Protein AF-A0A509L787-F1 (afdb_monomer)

Solvent-accessible surface area (backbone atoms only — not comparable to full-atom values): 4926 Å² total; per-residue (Å²): 138,91,85,78,62,73,86,80,48,80,60,49,76,43,72,57,99,64,28,33,49,32,34,41,26,80,75,41,29,65,94,74,71,37,88,88,62,67,46,70,52,75,49,71,44,92,96,33,49,71,65,92,80,88,70,99,67,89,84,92,85,81,85,89,74,90,86,85,87,133

Nearest PDB structures (foldseek):
  8awo-assembly1_B  TM=8.863E-01  e=2.563E-03  Thermotoga maritima
  8hjy-assembly1_B  TM=9.452E-01  e=5.191E-03  Thermotoga maritima MSB8
  8awn-assembly1_A-2  TM=9.353E-01  e=8.674E-03  Thermotoga maritima
  8awp-assembly1_B  TM=8.816E-01  e=9.249E-03  Thermotoga maritima
  3ht1-assembly1_A-2  TM=9.366E-01  e=1.757E-02  Streptomyces resistomycificus

Foldseek 3Di:
DDDDDQVVFDWDDDPDDAWHQKTKGFPADVVNVDDPDTDMDMDHDVVTDHHDDDDPDDDDDDDPDDDDDD

Structure (mmCIF, N/CA/C/O backbone):
data_AF-A0A509L787-F1
#
_entry.id   AF-A0A509L787-F1
#
loop_
_atom_site.group_PDB
_atom_site.id
_atom_site.type_symbol
_atom_site.label_atom_id
_atom_site.label_alt_id
_atom_site.label_comp_id
_atom_site.label_asym_id
_atom_site.label_entity_id
_atom_site.label_seq_id
_atom_site.pdbx_PDB_ins_code
_atom_site.Cartn_x
_atom_site.Cartn_y
_atom_site.Cartn_z
_atom_site.occupancy
_atom_site.B_iso_or_equiv
_atom_site.auth_seq_id
_atom_site.auth_comp_id
_atom_site.auth_asym_id
_atom_site.auth_atom_id
_atom_site.pdbx_PDB_model_num
ATOM 1 N N . MET A 1 1 ? -9.616 2.306 20.402 1.00 86.31 1 MET A N 1
ATOM 2 C CA . MET A 1 1 ? -9.290 3.437 19.507 1.00 86.31 1 MET A CA 1
ATOM 3 C C . MET A 1 1 ? -7.806 3.370 19.196 1.00 86.31 1 MET A C 1
ATOM 5 O O . MET A 1 1 ? -7.021 3.390 20.134 1.00 86.31 1 MET A O 1
ATOM 9 N N . LYS A 1 2 ? -7.434 3.228 17.921 1.00 94.75 2 LYS A N 1
ATOM 10 C CA . LYS A 1 2 ? -6.036 3.215 17.472 1.00 94.75 2 LYS A CA 1
ATOM 11 C C . LYS A 1 2 ? -5.648 4.616 17.012 1.00 94.75 2 LYS A C 1
ATOM 13 O O . LYS A 1 2 ? -6.367 5.213 16.219 1.00 94.75 2 LYS A O 1
ATOM 18 N N . ILE A 1 3 ? -4.526 5.121 17.513 1.00 96.56 3 ILE A N 1
ATOM 19 C CA . ILE A 1 3 ? -3.899 6.362 17.058 1.00 96.56 3 ILE A CA 1
ATOM 20 C C . ILE A 1 3 ? -2.428 6.032 16.840 1.00 96.56 3 ILE A C 1
ATOM 22 O O . ILE A 1 3 ? -1.739 5.638 17.776 1.00 96.56 3 ILE A O 1
ATOM 26 N N . THR A 1 4 ? -1.967 6.129 15.601 1.00 96.06 4 THR A N 1
ATOM 27 C CA . THR A 1 4 ? -0.584 5.837 15.220 1.00 96.06 4 THR A CA 1
ATOM 28 C C . THR A 1 4 ? -0.247 6.632 13.969 1.00 96.06 4 THR A C 1
ATOM 30 O O . THR A 1 4 ? -1.135 6.910 13.157 1.00 96.06 4 THR A O 1
ATOM 33 N N . HIS A 1 5 ? 1.014 7.026 13.820 1.00 97.12 5 HIS A N 1
ATOM 34 C CA . HIS A 1 5 ? 1.474 7.618 12.579 1.00 97.12 5 HIS A CA 1
ATOM 35 C C . HIS A 1 5 ? 1.774 6.497 11.576 1.00 97.12 5 HIS A C 1
ATOM 37 O O . HIS A 1 5 ? 2.330 5.463 11.937 1.00 97.12 5 HIS A O 1
ATOM 43 N N . TYR A 1 6 ? 1.404 6.669 10.304 1.00 95.00 6 TYR A N 1
ATOM 44 C CA . TYR A 1 6 ? 1.525 5.587 9.316 1.00 95.00 6 TYR A CA 1
ATOM 45 C C . TYR A 1 6 ? 2.977 5.122 9.105 1.00 95.00 6 TYR A C 1
ATOM 47 O O . TYR A 1 6 ? 3.188 3.979 8.711 1.00 95.00 6 TYR A O 1
ATOM 55 N N . SER A 1 7 ? 3.968 5.984 9.368 1.00 95.44 7 SER A N 1
ATOM 56 C CA . SER A 1 7 ? 5.391 5.629 9.274 1.00 95.44 7 SER A CA 1
ATOM 57 C C . SER A 1 7 ? 5.832 4.608 10.316 1.00 95.44 7 SER A C 1
ATOM 59 O O . SER A 1 7 ? 6.841 3.948 10.103 1.00 95.44 7 SER A O 1
ATOM 61 N N . ASP A 1 8 ? 5.092 4.482 11.418 1.00 97.38 8 ASP A N 1
ATOM 62 C CA . ASP A 1 8 ? 5.418 3.574 12.522 1.00 97.38 8 ASP A CA 1
ATOM 63 C C . ASP A 1 8 ? 4.890 2.152 12.258 1.00 97.38 8 ASP A C 1
ATOM 65 O O . ASP A 1 8 ? 5.068 1.245 13.069 1.00 97.38 8 ASP A O 1
ATOM 69 N N . ILE A 1 9 ? 4.203 1.955 11.127 1.00 97.25 9 ILE A N 1
ATOM 70 C CA . ILE A 1 9 ? 3.667 0.670 10.691 1.00 97.25 9 ILE A CA 1
ATOM 71 C C . ILE A 1 9 ? 4.663 0.037 9.728 1.00 97.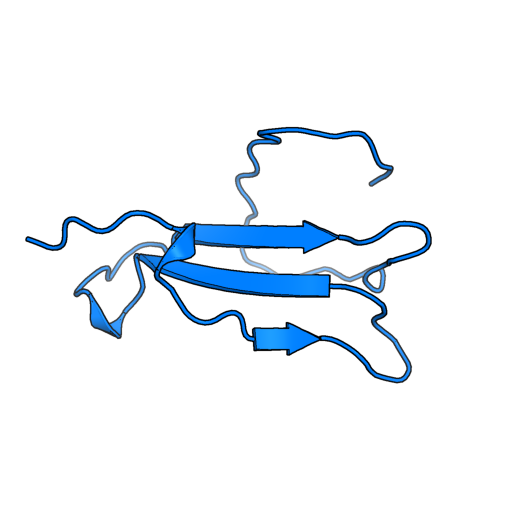25 9 ILE A C 1
ATOM 73 O O . ILE A 1 9 ? 4.941 0.585 8.655 1.00 97.25 9 ILE A O 1
ATOM 77 N N . GLU A 1 10 ? 5.150 -1.147 10.093 1.00 96.94 10 GLU A N 1
ATOM 78 C CA . GLU A 1 10 ? 6.071 -1.911 9.259 1.00 96.94 10 GLU A CA 1
ATOM 79 C C . GLU A 1 10 ? 5.446 -2.223 7.888 1.00 96.94 10 GLU A C 1
ATOM 81 O O . GLU A 1 10 ? 4.356 -2.808 7.813 1.00 96.94 10 GLU A O 1
ATOM 86 N N . PRO A 1 11 ? 6.098 -1.824 6.781 1.00 98.00 11 PRO A N 1
ATOM 87 C CA . PRO A 1 11 ? 5.592 -2.101 5.452 1.00 98.00 11 PRO A CA 1
ATOM 88 C C . PRO A 1 11 ? 5.840 -3.552 5.050 1.00 98.00 11 PRO A C 1
ATOM 90 O O . PRO A 1 11 ? 6.893 -4.133 5.300 1.00 98.00 11 PRO A O 1
ATOM 93 N N . THR A 1 12 ? 4.898 -4.105 4.296 1.00 98.19 12 THR A N 1
ATOM 94 C CA . THR A 1 12 ? 5.154 -5.291 3.480 1.00 98.19 12 THR A CA 1
ATOM 95 C C . THR A 1 12 ? 5.773 -4.851 2.158 1.00 98.19 12 THR A C 1
ATOM 97 O O . THR A 1 12 ? 5.213 -4.003 1.459 1.00 98.19 12 THR A O 1
ATOM 100 N N . ALA A 1 13 ? 6.931 -5.414 1.816 1.00 97.94 13 ALA A N 1
ATOM 101 C CA . ALA A 1 13 ? 7.575 -5.184 0.528 1.00 97.94 13 ALA A CA 1
ATOM 102 C C . ALA A 1 13 ? 7.011 -6.135 -0.536 1.00 97.94 13 ALA A C 1
ATOM 104 O O . ALA A 1 13 ? 6.960 -7.347 -0.336 1.00 97.94 13 ALA A O 1
ATOM 105 N N . PHE A 1 14 ? 6.639 -5.582 -1.686 1.00 97.06 14 PHE A N 1
ATOM 106 C CA . PHE A 1 14 ? 6.170 -6.308 -2.858 1.00 97.06 14 PHE A CA 1
ATOM 107 C C . PHE A 1 14 ? 7.229 -6.199 -3.957 1.00 97.06 14 PHE A C 1
ATOM 109 O O . PHE A 1 14 ? 7.341 -5.185 -4.647 1.00 97.06 14 PHE A O 1
ATOM 116 N N . ASN A 1 15 ? 8.026 -7.258 -4.085 1.00 94.50 15 ASN A N 1
ATOM 117 C CA . ASN A 1 15 ? 9.043 -7.417 -5.120 1.00 94.50 15 ASN A CA 1
ATOM 118 C C . ASN A 1 15 ? 8.999 -8.863 -5.621 1.00 94.50 15 ASN A C 1
ATOM 120 O O . ASN A 1 15 ? 9.400 -9.777 -4.905 1.00 94.50 15 ASN A O 1
ATOM 124 N N . GLY A 1 16 ? 8.492 -9.064 -6.831 1.00 92.50 16 GLY A N 1
ATOM 125 C CA . GLY A 1 16 ? 8.382 -10.364 -7.486 1.00 92.50 16 GLY A CA 1
ATOM 126 C C . GLY A 1 16 ? 8.303 -10.210 -9.003 1.00 92.50 16 GLY A C 1
ATOM 127 O O . GLY A 1 16 ? 8.502 -9.119 -9.529 1.00 92.50 16 GLY A O 1
ATOM 128 N N . ASP A 1 17 ? 7.980 -11.289 -9.712 1.00 90.44 17 ASP A N 1
ATOM 129 C CA . ASP A 1 17 ? 8.043 -11.309 -11.184 1.00 90.44 17 ASP A CA 1
ATOM 130 C C . ASP A 1 17 ? 7.096 -10.302 -11.861 1.00 90.44 17 ASP A C 1
ATOM 132 O O . ASP A 1 17 ? 7.401 -9.784 -12.932 1.00 90.44 17 ASP A O 1
ATOM 136 N N . ALA A 1 18 ? 5.949 -10.009 -11.239 1.00 94.00 18 ALA A N 1
ATOM 137 C CA . ALA A 1 18 ? 4.905 -9.143 -11.796 1.00 94.00 18 ALA A CA 1
ATOM 138 C C . ALA A 1 18 ? 4.744 -7.793 -11.070 1.00 94.00 18 ALA A C 1
ATOM 140 O O . ALA A 1 18 ? 3.920 -6.977 -11.478 1.00 94.00 18 ALA A O 1
ATOM 141 N N . VAL A 1 19 ? 5.490 -7.555 -9.987 1.00 97.12 19 VAL A N 1
ATOM 142 C CA . VAL A 1 19 ? 5.397 -6.345 -9.153 1.00 97.12 19 VAL A CA 1
ATOM 143 C C . VAL A 1 19 ? 6.787 -5.935 -8.692 1.00 97.12 19 VAL A C 1
ATOM 145 O O . VAL A 1 19 ? 7.552 -6.764 -8.205 1.00 97.12 19 VAL A O 1
ATOM 148 N N . LYS A 1 20 ? 7.122 -4.652 -8.811 1.00 97.94 20 LYS A N 1
ATOM 149 C CA . LYS A 1 20 ? 8.464 -4.155 -8.495 1.00 97.94 20 LYS A CA 1
ATOM 150 C C . LYS A 1 20 ? 8.385 -2.862 -7.705 1.00 97.94 20 LYS A C 1
ATOM 152 O O . LYS A 1 20 ? 7.660 -1.954 -8.091 1.00 97.94 20 LYS A O 1
ATOM 157 N N . GLY A 1 21 ? 9.194 -2.755 -6.656 1.00 98.06 21 GLY A N 1
ATOM 158 C CA . GLY A 1 21 ? 9.442 -1.498 -5.956 1.00 98.06 21 GLY A CA 1
ATOM 159 C C . GLY A 1 21 ? 8.219 -0.945 -5.231 1.00 98.06 21 GLY A C 1
ATOM 160 O O . GLY A 1 21 ? 8.091 0.268 -5.127 1.00 98.06 21 GLY A O 1
ATOM 161 N N . VAL A 1 22 ? 7.315 -1.803 -4.750 1.00 98.31 22 VAL A N 1
ATOM 162 C CA . VAL A 1 22 ? 6.113 -1.365 -4.028 1.00 98.31 22 VAL A CA 1
ATOM 163 C C . VAL A 1 22 ? 6.224 -1.734 -2.554 1.00 98.31 22 VAL A C 1
ATOM 165 O O . VAL A 1 22 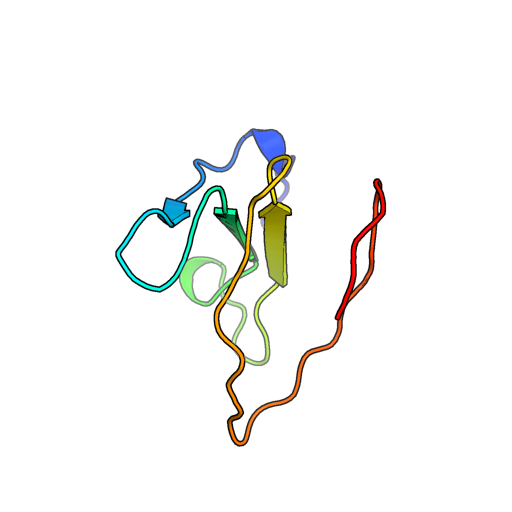? 6.620 -2.844 -2.200 1.00 98.31 22 VAL A O 1
ATOM 168 N N . LYS A 1 23 ? 5.846 -0.812 -1.674 1.00 98.25 23 LYS A N 1
ATOM 169 C CA . LYS A 1 23 ? 5.675 -1.053 -0.237 1.00 98.25 23 LYS A CA 1
ATOM 170 C C . LYS A 1 23 ? 4.233 -0.752 0.136 1.00 98.25 23 LYS A C 1
ATOM 17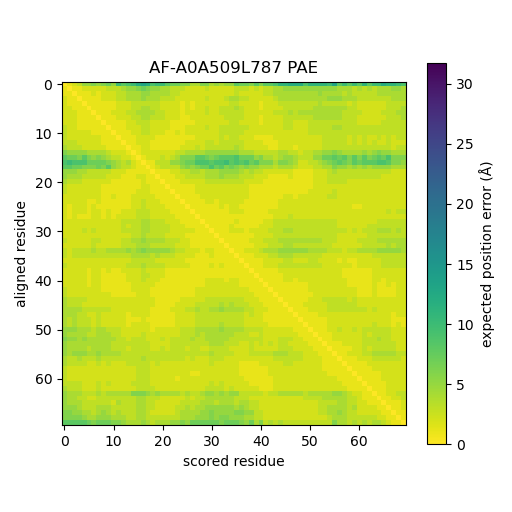2 O O . LYS A 1 23 ? 3.696 0.269 -0.279 1.00 98.25 23 LYS A O 1
ATOM 177 N N . GLY A 1 24 ? 3.608 -1.624 0.921 1.00 97.88 24 GLY A N 1
ATOM 178 C CA . GLY A 1 24 ? 2.237 -1.437 1.396 1.00 97.88 24 GLY A CA 1
ATOM 179 C C . GLY A 1 24 ? 2.136 -1.573 2.908 1.00 97.88 24 GLY A C 1
ATOM 180 O O . GLY A 1 24 ? 2.723 -2.479 3.496 1.00 97.88 24 GLY A O 1
ATOM 181 N N . ARG A 1 25 ? 1.369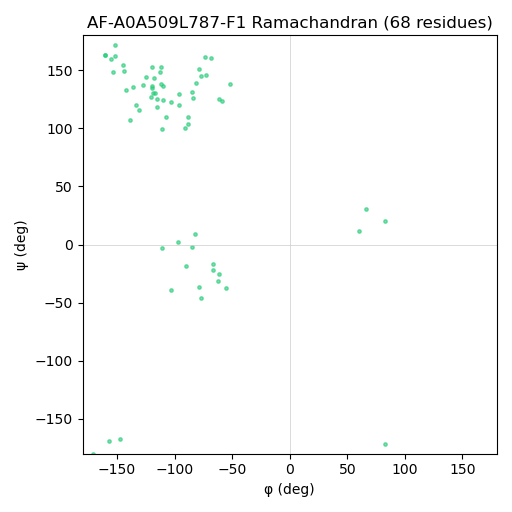 -0.685 3.539 1.00 98.25 25 ARG A N 1
ATOM 182 C CA . ARG A 1 25 ? 1.064 -0.698 4.977 1.00 98.25 25 ARG A CA 1
ATOM 183 C C . ARG A 1 25 ? -0.434 -0.822 5.176 1.00 98.25 25 ARG A C 1
ATOM 185 O O . ARG A 1 25 ? -1.191 -0.115 4.516 1.00 98.25 25 ARG A O 1
ATOM 192 N N . VAL A 1 26 ? -0.866 -1.663 6.111 1.00 97.75 26 VAL A N 1
ATOM 193 C CA . VAL A 1 26 ? -2.262 -1.693 6.571 1.00 97.75 26 VAL A CA 1
ATOM 194 C C . VAL A 1 26 ? -2.381 -0.735 7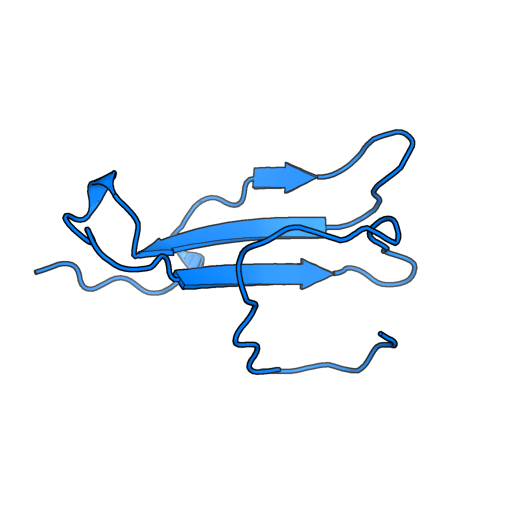.755 1.00 97.75 26 VAL A C 1
ATOM 196 O O . VAL A 1 26 ? -1.978 -1.072 8.865 1.00 97.75 26 VAL A O 1
ATOM 199 N N . ALA A 1 27 ? -2.901 0.474 7.521 1.00 97.31 27 ALA A N 1
ATOM 200 C CA . ALA A 1 27 ? -3.076 1.459 8.590 1.00 97.31 27 ALA A CA 1
ATOM 201 C C . ALA A 1 27 ? -4.280 1.153 9.473 1.00 97.31 27 ALA A C 1
ATOM 203 O O . ALA A 1 27 ? -4.171 1.192 10.701 1.00 97.31 27 ALA A O 1
ATOM 204 N N . ILE A 1 28 ? -5.405 0.829 8.837 1.00 97.81 28 ILE A N 1
ATOM 205 C CA . ILE A 1 28 ? -6.642 0.424 9.500 1.00 97.81 28 ILE A CA 1
ATOM 206 C C . ILE A 1 28 ? -7.156 -0.816 8.777 1.00 97.81 28 ILE A C 1
ATOM 208 O O . ILE A 1 28 ? -7.429 -0.767 7.577 1.00 97.81 28 ILE A O 1
ATOM 212 N N . GLY A 1 29 ? -7.285 -1.931 9.483 1.00 97.06 29 GLY A N 1
ATOM 213 C CA . GLY A 1 29 ? -7.814 -3.165 8.912 1.00 97.06 29 GLY A CA 1
ATOM 214 C C . GLY A 1 29 ? -8.596 -4.001 9.913 1.00 97.06 29 GLY A C 1
ATOM 215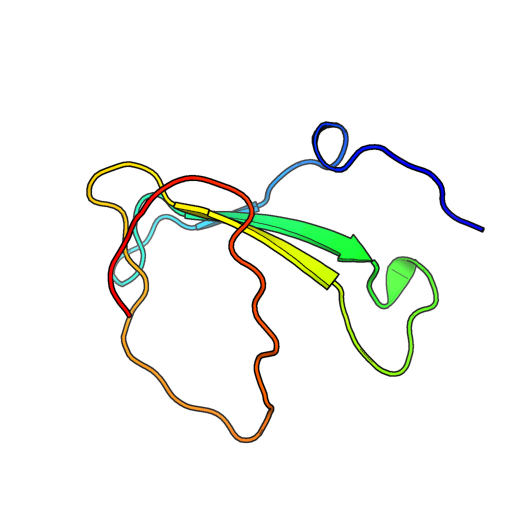 O O . GLY A 1 29 ? -8.917 -3.561 11.015 1.00 97.06 29 GLY A O 1
ATOM 216 N N . LYS A 1 30 ? -8.872 -5.250 9.534 1.00 96.88 30 LYS A N 1
ATOM 217 C CA . LYS A 1 30 ? -9.655 -6.189 10.346 1.00 96.88 30 LYS A CA 1
ATOM 218 C C . LYS A 1 30 ? -9.090 -6.385 11.759 1.00 96.88 30 LYS A C 1
ATOM 220 O O . LYS A 1 30 ? -9.848 -6.445 12.718 1.00 96.88 30 LYS A O 1
ATOM 225 N N . ASN A 1 31 ? -7.762 -6.410 11.900 1.00 95.12 31 ASN A N 1
ATOM 226 C CA . ASN A 1 31 ? -7.092 -6.531 13.203 1.00 95.12 31 ASN A CA 1
ATOM 227 C C . ASN A 1 31 ? -7.308 -5.309 14.115 1.00 95.12 31 ASN A C 1
ATOM 229 O O . ASN A 1 31 ? -7.101 -5.408 15.319 1.00 95.12 31 ASN A O 1
ATOM 233 N N . ASP A 1 32 ? -7.739 -4.179 13.552 1.00 96.38 32 ASP A N 1
ATOM 234 C CA . ASP A 1 32 ? -8.074 -2.955 14.278 1.00 96.38 32 ASP A CA 1
ATOM 235 C C . ASP A 1 32 ? -9.588 -2.829 14.555 1.00 96.38 32 ASP A C 1
ATOM 237 O O . ASP A 1 32 ? -10.024 -1.824 15.117 1.00 96.38 32 ASP A O 1
ATOM 241 N N . GLY A 1 33 ? -10.393 -3.829 14.162 1.00 97.38 33 GLY A N 1
ATOM 242 C CA . GLY A 1 33 ? -11.855 -3.824 14.289 1.00 97.38 33 GLY A CA 1
ATOM 243 C C . GLY A 1 33 ? -12.593 -3.085 13.166 1.00 97.38 33 GLY A C 1
ATOM 244 O O . GLY A 1 33 ? -13.726 -2.656 13.362 1.00 97.38 33 GLY A O 1
ATOM 245 N N . ALA A 1 34 ? -11.957 -2.884 12.007 1.00 97.75 34 ALA A N 1
ATOM 246 C CA . ALA A 1 34 ? -12.616 -2.306 10.838 1.00 97.75 34 ALA A CA 1
ATOM 247 C C . ALA A 1 34 ? -13.283 -3.401 9.990 1.00 97.75 34 ALA A C 1
ATOM 249 O O . ALA A 1 34 ? -12.607 -4.127 9.259 1.00 97.75 34 ALA A O 1
ATOM 250 N N . ASP A 1 35 ? -14.609 -3.503 10.095 1.00 97.06 35 ASP A N 1
ATOM 251 C CA . ASP A 1 35 ? -15.386 -4.591 9.482 1.00 97.06 35 ASP A CA 1
ATOM 252 C C . ASP A 1 35 ? -15.878 -4.297 8.056 1.00 97.06 35 ASP A C 1
ATOM 254 O O . ASP A 1 35 ? -16.214 -5.224 7.324 1.00 97.06 35 ASP A O 1
ATOM 258 N N . ASN A 1 36 ? -15.908 -3.023 7.648 1.00 97.88 36 ASN A N 1
ATOM 259 C CA . ASN A 1 36 ? -16.520 -2.606 6.378 1.00 97.88 36 ASN A CA 1
ATOM 260 C C . ASN A 1 36 ? -15.502 -2.305 5.269 1.00 97.88 36 ASN A C 1
ATOM 262 O O . ASN A 1 36 ? -15.739 -2.639 4.116 1.00 97.88 36 ASN A O 1
ATOM 266 N N . PHE A 1 37 ? -14.374 -1.671 5.599 1.00 98.06 37 PHE A N 1
ATOM 267 C CA . PHE A 1 37 ? -13.323 -1.325 4.638 1.00 98.06 37 PHE A CA 1
ATOM 268 C C . PHE A 1 37 ? -11.955 -1.279 5.323 1.00 98.06 37 PHE A C 1
ATOM 270 O O . PHE A 1 37 ? -11.858 -1.180 6.548 1.00 98.06 37 PHE A O 1
ATOM 277 N N . CYS A 1 38 ? -10.884 -1.340 4.528 1.00 97.62 38 CYS A N 1
ATOM 278 C CA . CYS A 1 38 ? -9.512 -1.215 5.015 1.00 97.62 38 CYS A CA 1
ATOM 279 C C . CYS A 1 38 ? -8.817 0.009 4.417 1.00 97.62 38 CYS A C 1
ATOM 281 O O . CYS A 1 38 ? -8.986 0.327 3.241 1.00 97.62 38 CYS A O 1
ATOM 283 N N . MET A 1 39 ? -7.988 0.669 5.221 1.00 97.94 39 MET A N 1
ATOM 284 C CA . MET A 1 39 ? -7.129 1.760 4.784 1.00 97.94 39 MET A CA 1
ATOM 285 C C . MET A 1 39 ? -5.698 1.255 4.650 1.00 97.94 39 MET A C 1
ATOM 287 O O . MET A 1 39 ? -5.104 0.748 5.610 1.00 97.94 39 MET A O 1
ATOM 291 N N . ARG A 1 40 ? -5.138 1.414 3.452 1.00 98.06 40 ARG A N 1
ATOM 292 C CA . ARG A 1 40 ? -3.768 1.021 3.126 1.00 98.06 40 ARG A CA 1
ATOM 293 C C . ARG A 1 40 ? -3.003 2.210 2.566 1.00 98.06 40 ARG A C 1
ATOM 295 O O . ARG A 1 40 ? -3.571 3.009 1.831 1.00 98.06 40 ARG A O 1
ATOM 302 N N . ILE A 1 41 ? -1.720 2.298 2.900 1.00 98.00 41 ILE A N 1
ATOM 303 C CA . ILE A 1 41 ? -0.796 3.276 2.321 1.00 98.00 41 ILE A CA 1
ATOM 304 C C . ILE A 1 41 ? 0.169 2.512 1.434 1.00 98.00 41 ILE A C 1
ATOM 306 O O . ILE A 1 41 ? 0.833 1.588 1.910 1.00 98.00 41 ILE A O 1
ATOM 310 N N . PHE A 1 42 ? 0.243 2.913 0.171 1.00 97.88 42 PHE A N 1
ATOM 311 C CA . PHE A 1 42 ? 1.195 2.372 -0.784 1.00 97.88 42 PHE A CA 1
ATOM 312 C C . PHE A 1 42 ? 2.226 3.427 -1.163 1.00 97.88 42 PHE A C 1
ATOM 314 O O . PHE A 1 42 ? 1.893 4.587 -1.388 1.00 97.88 42 PHE A O 1
ATOM 321 N N . GLU A 1 43 ? 3.476 2.992 -1.243 1.00 97.69 43 GLU A N 1
ATOM 322 C CA . GLU A 1 43 ? 4.597 3.750 -1.785 1.00 97.69 43 GLU A CA 1
ATOM 323 C C . GLU A 1 43 ? 5.130 2.969 -2.982 1.00 97.69 43 GLU A C 1
ATOM 325 O O . GLU A 1 43 ? 5.365 1.760 -2.886 1.00 97.69 43 GLU A O 1
ATOM 330 N N . VAL A 1 44 ? 5.302 3.659 -4.105 1.00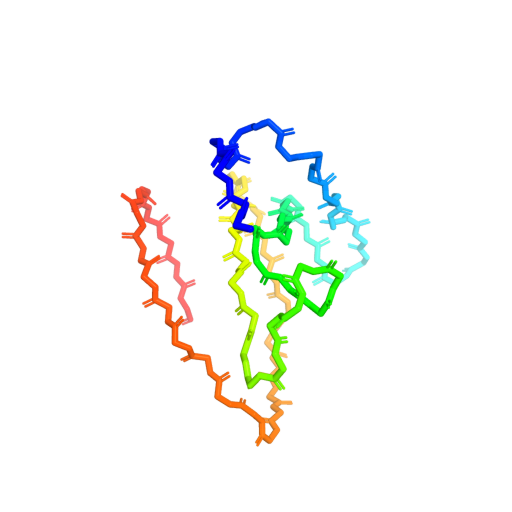 97.81 44 VAL A N 1
ATOM 331 C CA . VAL A 1 44 ? 5.887 3.099 -5.323 1.00 97.81 44 VAL A CA 1
ATOM 332 C C . VAL A 1 44 ? 7.195 3.835 -5.570 1.00 97.81 44 VAL A C 1
ATOM 334 O O . VAL A 1 44 ? 7.213 5.058 -5.704 1.00 97.81 44 VAL A O 1
ATOM 337 N N . GLU A 1 45 ? 8.294 3.090 -5.564 1.00 97.69 45 GLU A N 1
ATOM 338 C CA . GLU A 1 45 ? 9.628 3.609 -5.859 1.00 97.69 45 GLU A CA 1
ATOM 339 C C . GLU A 1 45 ? 9.736 4.002 -7.348 1.00 97.69 45 GLU A C 1
ATOM 341 O O . GLU A 1 45 ? 8.956 3.513 -8.172 1.00 97.69 45 GLU A O 1
ATOM 346 N N . PRO A 1 46 ? 10.712 4.842 -7.740 1.00 97.19 46 PRO A N 1
ATOM 347 C CA . PRO A 1 46 ? 10.991 5.108 -9.150 1.00 97.19 46 PRO A CA 1
ATOM 348 C C . PRO A 1 46 ? 11.175 3.811 -9.952 1.00 97.19 46 PRO A C 1
ATOM 350 O O . PRO A 1 46 ? 11.824 2.873 -9.484 1.00 97.19 46 PRO A O 1
ATOM 353 N N . GLU A 1 47 ? 10.606 3.756 -11.161 1.00 96.06 47 GLU A N 1
ATOM 354 C CA . GLU A 1 47 ? 10.550 2.548 -12.011 1.00 96.06 47 GLU A CA 1
ATOM 355 C C . GLU A 1 47 ? 9.801 1.350 -11.385 1.00 96.06 47 GLU A C 1
ATOM 357 O O . GLU A 1 47 ? 9.912 0.215 -11.869 1.00 96.06 47 GLU A O 1
ATOM 362 N N . GLY A 1 48 ? 9.080 1.573 -10.283 1.00 97.81 48 GLY A N 1
ATOM 363 C CA . GLY A 1 48 ? 8.194 0.604 -9.659 1.00 97.81 48 GLY A CA 1
ATOM 364 C C . GLY A 1 48 ? 6.857 0.506 -10.388 1.00 97.81 48 GLY A C 1
ATOM 365 O O . GLY A 1 48 ? 6.391 1.459 -11.008 1.00 97.81 48 GLY A O 1
ATOM 366 N N . TYR A 1 49 ? 6.235 -0.668 -10.327 1.00 97.62 49 TYR A N 1
ATOM 367 C CA . TYR A 1 49 ? 4.974 -0.936 -11.013 1.00 97.62 49 TYR A CA 1
ATOM 368 C C . TYR A 1 49 ? 4.190 -2.063 -10.346 1.00 97.62 49 TYR A C 1
ATOM 370 O O . TYR A 1 49 ? 4.739 -2.914 -9.640 1.00 97.62 49 TYR A O 1
ATOM 378 N N . THR A 1 50 ? 2.891 -2.085 -10.636 1.00 97.19 50 THR A N 1
ATOM 379 C CA . THR A 1 50 ? 1.982 -3.193 -10.327 1.00 97.19 50 THR A CA 1
ATOM 380 C C . THR A 1 50 ? 1.383 -3.721 -11.631 1.00 97.19 50 THR A C 1
ATOM 382 O O . THR A 1 50 ? 1.305 -2.973 -12.610 1.00 97.19 50 THR A O 1
ATOM 385 N N . PRO A 1 51 ? 0.984 -5.001 -11.701 1.00 96.50 51 PRO A N 1
ATOM 386 C CA . PRO A 1 51 ? 0.412 -5.539 -12.921 1.00 96.50 51 PRO A CA 1
ATOM 387 C C . PRO A 1 51 ? -1.003 -4.992 -13.123 1.00 96.50 51 PRO A C 1
ATOM 389 O O . PRO A 1 51 ? -1.771 -4.831 -12.168 1.00 96.50 51 PRO A O 1
ATOM 392 N N . ARG A 1 52 ? -1.388 -4.782 -14.383 1.00 96.38 52 ARG A N 1
ATOM 393 C CA . ARG A 1 52 ? -2.780 -4.486 -14.728 1.00 96.38 52 ARG A CA 1
ATOM 394 C C . ARG A 1 52 ? -3.668 -5.666 -14.325 1.00 96.38 52 ARG A C 1
ATOM 396 O O . ARG A 1 52 ? -3.430 -6.792 -14.755 1.00 96.38 52 ARG A O 1
ATOM 403 N N . HIS A 1 53 ? -4.702 -5.400 -13.536 1.00 95.69 53 HIS A N 1
ATOM 404 C CA . HIS A 1 53 ? -5.665 -6.401 -13.079 1.00 95.69 53 HIS A CA 1
ATOM 405 C C . HIS A 1 53 ? -7.038 -5.764 -12.816 1.00 95.69 53 HIS A C 1
ATOM 407 O O . HIS A 1 53 ? -7.181 -4.544 -12.876 1.00 95.6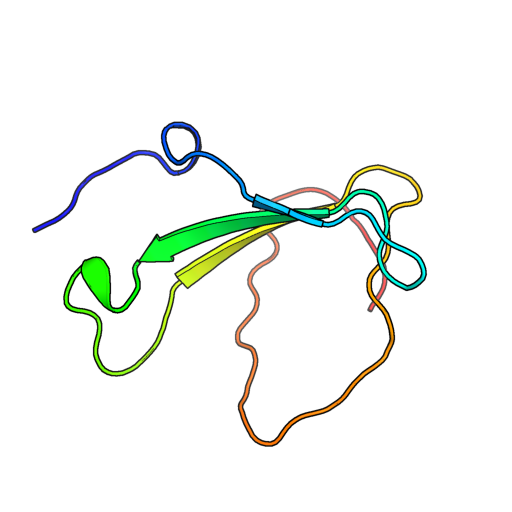9 53 HIS A O 1
ATOM 413 N N . ALA A 1 54 ? -8.048 -6.598 -12.564 1.00 97.56 54 ALA A N 1
ATOM 414 C CA . ALA A 1 54 ? -9.405 -6.182 -12.221 1.00 97.56 54 ALA A CA 1
ATOM 415 C C . ALA A 1 54 ? -10.023 -7.163 -11.215 1.00 97.56 54 ALA A C 1
ATOM 417 O O . ALA A 1 54 ? -9.621 -8.327 -11.158 1.00 97.56 54 ALA A O 1
ATOM 418 N N . HIS A 1 55 ? -10.980 -6.681 -10.428 1.00 97.75 55 HIS A N 1
ATOM 419 C CA . HIS A 1 55 ? -11.689 -7.445 -9.402 1.00 97.75 55 HIS A CA 1
ATOM 420 C C . HIS A 1 55 ? -13.010 -6.754 -9.031 1.00 97.75 55 HIS A C 1
ATOM 422 O O . HIS A 1 55 ? -13.175 -5.562 -9.288 1.00 97.75 55 HIS A O 1
ATOM 428 N N . ASP A 1 56 ? -13.915 -7.490 -8.384 1.00 98.31 56 ASP A N 1
ATOM 429 C CA . ASP A 1 56 ? -15.304 -7.067 -8.131 1.00 98.31 56 ASP A CA 1
ATOM 430 C C . ASP A 1 56 ? -15.485 -6.144 -6.909 1.00 98.31 56 ASP A C 1
ATOM 432 O O . ASP A 1 56 ? -16.611 -5.873 -6.498 1.00 98.31 56 ASP A O 1
ATOM 436 N N . TRP A 1 57 ? -14.390 -5.664 -6.316 1.00 97.81 57 TRP A N 1
ATOM 437 C CA . TRP A 1 57 ? -14.400 -4.632 -5.275 1.00 97.81 57 TRP A CA 1
ATOM 438 C C . TRP A 1 57 ? -13.769 -3.335 -5.782 1.00 97.81 57 TRP A C 1
ATOM 440 O O . TRP A 1 57 ? -12.855 -3.344 -6.612 1.00 97.81 57 TRP A O 1
ATOM 450 N N . GLU A 1 58 ? -14.258 -2.213 -5.276 1.00 98.06 58 GLU A N 1
ATOM 451 C CA . GLU A 1 58 ? -13.806 -0.877 -5.628 1.00 98.06 58 GLU A CA 1
ATOM 452 C C . GLU A 1 58 ? -12.434 -0.528 -5.032 1.00 98.06 58 GLU A C 1
ATOM 454 O O . GLU A 1 58 ? -11.958 -1.125 -4.062 1.00 98.06 58 GLU A O 1
ATOM 459 N N . HIS A 1 59 ? -11.801 0.491 -5.617 1.00 98.00 59 HIS A N 1
ATOM 460 C CA . HIS A 1 59 ? -10.702 1.218 -4.990 1.00 98.00 59 HIS A CA 1
ATOM 461 C C . HIS A 1 59 ? -11.086 2.687 -4.865 1.00 98.00 59 HIS A C 1
ATOM 463 O O . HIS A 1 59 ? -11.406 3.337 -5.859 1.00 98.00 59 HIS A O 1
ATOM 469 N N . GLU A 1 60 ? -10.970 3.224 -3.656 1.00 98.19 60 GLU A N 1
ATOM 470 C CA . GLU A 1 60 ? -11.036 4.658 -3.388 1.00 98.19 60 GLU A CA 1
ATOM 471 C C . GLU A 1 60 ? -9.621 5.147 -3.056 1.00 98.19 60 GLU A C 1
ATOM 473 O O . GLU A 1 60 ? -9.050 4.780 -2.027 1.00 98.19 60 GLU A O 1
ATOM 478 N N . ILE A 1 61 ? -9.010 5.920 -3.962 1.00 97.50 61 ILE A N 1
ATOM 479 C CA . ILE A 1 61 ? -7.585 6.278 -3.892 1.00 97.50 61 ILE A CA 1
ATOM 480 C C . ILE A 1 61 ? -7.419 7.787 -3.729 1.00 97.50 61 ILE A C 1
ATOM 482 O O . ILE A 1 61 ? -7.949 8.575 -4.510 1.00 97.50 61 ILE A O 1
ATOM 486 N N . LEU A 1 62 ? -6.602 8.174 -2.748 1.00 97.19 62 LEU A N 1
ATOM 487 C CA . LEU A 1 62 ? -6.091 9.529 -2.585 1.00 97.19 62 LEU A CA 1
ATOM 488 C C . LEU A 1 62 ? -4.568 9.528 -2.768 1.00 97.19 62 LEU A C 1
ATOM 490 O O . LEU A 1 62 ? -3.853 8.814 -2.065 1.00 97.19 62 LEU A O 1
ATOM 494 N N . PHE A 1 63 ? -4.070 10.356 -3.687 1.00 96.31 63 PHE A N 1
ATOM 495 C CA . PHE A 1 63 ? -2.636 10.547 -3.903 1.00 96.31 63 PHE A CA 1
ATOM 496 C C . PHE A 1 63 ? -2.110 11.656 -2.985 1.00 96.31 63 PHE A C 1
ATOM 498 O O . PHE A 1 63 ? -2.418 12.830 -3.179 1.00 96.31 63 PHE A O 1
ATOM 505 N N . PHE A 1 64 ? -1.319 11.284 -1.976 1.00 93.00 64 PHE A N 1
ATOM 506 C CA . PHE A 1 64 ? -0.768 12.228 -0.995 1.00 93.00 64 PHE A CA 1
ATOM 507 C C . PHE A 1 64 ? 0.437 13.014 -1.519 1.00 93.00 64 PHE A C 1
ATOM 509 O O . PHE A 1 64 ? 0.622 14.180 -1.172 1.00 93.00 64 PHE A O 1
ATOM 516 N N . SER A 1 65 ? 1.287 12.370 -2.317 1.00 96.62 65 SER A N 1
ATOM 517 C CA . SER A 1 65 ? 2.521 12.951 -2.838 1.00 96.62 65 SER A CA 1
ATOM 518 C C . SER A 1 65 ? 3.010 12.187 -4.069 1.00 96.62 65 SER A C 1
ATOM 520 O O . SER A 1 65 ? 2.602 11.055 -4.324 1.00 96.62 65 SER A O 1
ATOM 522 N N . GLY A 1 66 ? 3.902 12.818 -4.833 1.00 96.69 66 GLY A N 1
ATOM 523 C CA . GLY A 1 66 ? 4.496 12.220 -6.025 1.00 96.69 66 GLY A CA 1
ATOM 524 C C . GLY A 1 66 ? 3.627 12.338 -7.278 1.00 96.69 66 GLY A C 1
ATOM 525 O O . GLY A 1 66 ? 2.643 13.077 -7.322 1.00 96.69 66 GLY A O 1
ATOM 526 N N . LYS A 1 67 ? 4.067 11.653 -8.333 1.00 95.44 67 LYS A N 1
ATOM 527 C CA . LYS A 1 67 ? 3.400 11.548 -9.635 1.00 95.44 67 LYS A CA 1
ATOM 528 C C . LYS A 1 67 ? 3.633 10.141 -10.175 1.00 95.44 67 LYS A C 1
ATOM 530 O O . LYS A 1 67 ? 4.678 9.557 -9.900 1.00 95.44 67 LYS A O 1
ATOM 535 N N . GLY A 1 68 ? 2.688 9.637 -10.950 1.00 93.75 68 GLY A N 1
ATOM 536 C CA . GLY A 1 68 ? 2.764 8.340 -11.609 1.00 93.75 68 GLY A CA 1
ATOM 537 C C . GLY A 1 68 ? 1.612 8.182 -12.592 1.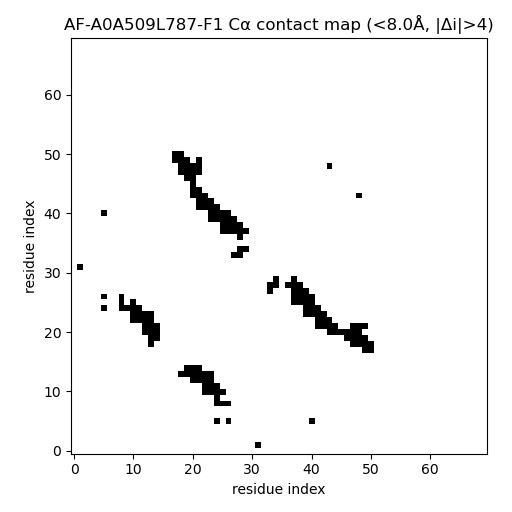00 93.75 68 GLY A C 1
ATOM 538 O O . GLY A 1 68 ? 0.779 9.084 -12.712 1.00 93.75 68 GLY A O 1
ATOM 539 N N . ASP A 1 69 ? 1.578 7.031 -13.251 1.00 94.06 69 ASP A N 1
ATOM 540 C CA . ASP A 1 69 ? 0.566 6.684 -14.244 1.00 94.06 69 ASP A CA 1
ATOM 541 C C . ASP A 1 69 ? -0.334 5.554 -13.727 1.00 94.06 69 ASP A C 1
ATOM 543 O O . ASP A 1 69 ? 0.080 4.748 -12.886 1.00 94.06 69 ASP A O 1
ATOM 547 N N . VAL A 1 70 ? -1.570 5.518 -14.232 1.00 91.12 70 VAL A N 1
ATOM 548 C CA . VAL A 1 70 ? -2.596 4.505 -13.929 1.00 91.12 70 VAL A CA 1
ATOM 549 C C . VAL A 1 70 ? -3.005 3.798 -15.212 1.00 91.12 70 VAL A C 1
ATOM 551 O O . VAL A 1 70 ? -3.287 4.512 -16.202 1.00 91.12 70 VAL A O 1
#

Secondary structure (DSSP, 8-state):
-----GGGSPPEEEEETTEEEEEEEEEE-GGGT--S--EEEEEEEEEEE------SS-------S-----

pLDDT: mean 96.6, std 2.08, range [86.31, 98.31]

Sequence (70 aa):
MKITHYSDIEPTAFNGDAVKGVKGRVAIGKNDGADNFCMRIFEVEPEGYTPRHAHDWEHEILFFSGKGDV

Mean predicted aligned error: 2.55 Å

Radius of gyration: 13.34 Å; Cα contacts (8 Å, |Δi|>4): 81; chains: 1; bounding box: 28×24×34 Å